Protein AF-A0A852AD65-F1 (afdb_monomer_lite)

InterPro domains:
  IPR003367 Thrombospondin, type 3-like repeat [PF02412] (1-31)
  IPR008859 Thrombospondin, C-terminal [PF05735] (50-138)
  IPR008859 Thrombospondin, C-terminal [PS51236] (36-138)
  IPR013320 Concanavalin A-like lectin/glucanase domain superfamily [SSF49899] (33-138)
  IPR028974 TSP type-3 repeat [SSF103647] (1-31)

Sequence (138 aa):
GDGVGNLCEDDFDRDMVIDRIDVCPENAEVTLTDFRAFQTVVLDPEGDAQIDPNWIVLNQGMEIVQTMNSDPGLAVGYTAFNGVDFEGTFHVNTATDDDYAGFIFGYQDSSSFYVVMWKQMEQTYWQANPFRAVAEPG

Radius of gyration: 19.42 Å; chains: 1; bounding box: 44×31×58 Å

Organism: Calcarius ornatus (NCBI:txid198940)

Structure (mmCIF, N/CA/C/O backbone):
data_AF-A0A852AD65-F1
#
_entry.id   AF-A0A852AD65-F1
#
loop_
_atom_site.group_PDB
_atom_site.id
_atom_site.type_symbol
_atom_site.label_atom_id
_atom_site.label_alt_id
_atom_site.label_comp_id
_atom_site.label_asym_id
_atom_site.label_entity_id
_atom_site.label_seq_id
_atom_site.pdbx_PDB_ins_code
_atom_site.Cartn_x
_atom_site.Cartn_y
_atom_site.Cartn_z
_atom_site.occupancy
_atom_site.B_iso_or_equiv
_atom_site.auth_seq_id
_atom_site.auth_comp_id
_atom_site.auth_asym_id
_atom_site.auth_atom_id
_atom_site.pdbx_PDB_model_num
ATOM 1 N N . GLY A 1 1 ? -22.433 18.204 31.416 1.00 79.19 1 GLY A N 1
ATOM 2 C CA . GLY A 1 1 ? -22.051 17.133 30.492 1.00 79.19 1 GLY A CA 1
ATOM 3 C C . GLY A 1 1 ? -21.207 17.754 29.416 1.00 79.19 1 GLY A C 1
ATOM 4 O O . GLY A 1 1 ? -21.484 18.888 29.041 1.00 79.19 1 GLY A O 1
ATOM 5 N N . ASP A 1 2 ? -20.179 17.041 29.002 1.00 90.38 2 ASP A N 1
ATOM 6 C CA . ASP A 1 2 ? -19.316 17.321 27.848 1.00 90.38 2 ASP A CA 1
ATOM 7 C C . ASP A 1 2 ? -19.979 16.979 26.500 1.00 90.38 2 ASP A C 1
ATOM 9 O O . ASP A 1 2 ? -19.502 17.415 25.461 1.00 90.38 2 ASP A O 1
ATOM 13 N N . GLY A 1 3 ? -21.113 16.273 26.521 1.00 92.94 3 GLY A N 1
ATOM 14 C CA . GLY A 1 3 ? -21.858 15.890 25.321 1.00 92.94 3 GLY A CA 1
ATOM 15 C C . GLY A 1 3 ? -21.631 14.438 24.901 1.00 92.94 3 GLY A C 1
ATOM 16 O O . GLY A 1 3 ? -22.292 13.992 23.967 1.00 92.94 3 GLY A O 1
ATOM 17 N N . VAL A 1 4 ? -20.780 13.700 25.620 1.00 90.06 4 VAL A N 1
ATOM 18 C CA . VAL A 1 4 ? -20.542 12.264 25.444 1.00 90.06 4 VAL A CA 1
ATOM 19 C C . VAL A 1 4 ? -21.256 11.500 26.564 1.00 90.06 4 VAL A C 1
ATOM 21 O O . VAL A 1 4 ? -21.443 12.000 27.674 1.00 90.06 4 VAL A O 1
ATOM 24 N N . GLY A 1 5 ? -21.768 10.305 26.267 1.00 92.19 5 GLY A N 1
ATOM 25 C CA . GLY A 1 5 ? -22.395 9.463 27.284 1.00 92.19 5 GLY A CA 1
ATOM 26 C C . GLY A 1 5 ? -21.342 8.696 28.079 1.00 92.19 5 GLY A C 1
ATOM 27 O O . GLY A 1 5 ? -20.504 8.044 27.478 1.00 92.19 5 GLY A O 1
ATOM 28 N N . ASN A 1 6 ? -21.449 8.655 29.411 1.00 91.50 6 ASN A N 1
ATOM 29 C CA . ASN A 1 6 ? -20.487 7.965 30.294 1.00 91.50 6 ASN A CA 1
ATOM 30 C C . ASN A 1 6 ? -20.211 6.484 29.938 1.00 91.50 6 ASN A C 1
ATOM 32 O O . ASN A 1 6 ? -19.238 5.905 30.400 1.00 91.50 6 ASN A O 1
ATOM 36 N N . LEU A 1 7 ? -21.108 5.826 29.193 1.00 90.69 7 LEU A N 1
ATOM 37 C CA . LEU A 1 7 ? -20.930 4.436 28.751 1.00 90.69 7 LEU A CA 1
ATOM 38 C C . LEU A 1 7 ? -19.943 4.276 27.585 1.00 90.69 7 LEU A C 1
ATOM 40 O O . LEU A 1 7 ? -19.607 3.143 27.262 1.00 90.69 7 LEU A O 1
ATOM 44 N N . CYS A 1 8 ? -19.580 5.365 26.916 1.00 91.25 8 CYS A N 1
ATOM 45 C CA . CYS A 1 8 ? -18.711 5.400 25.742 1.00 91.25 8 CYS A CA 1
ATOM 46 C C . CYS A 1 8 ? -17.790 6.633 25.808 1.00 91.25 8 CYS A C 1
ATOM 48 O O . CYS A 1 8 ? -17.550 7.294 24.807 1.00 91.25 8 CYS A O 1
ATOM 50 N N . GLU A 1 9 ? -17.398 7.017 27.028 1.00 93.75 9 GLU A N 1
ATOM 51 C CA . GLU A 1 9 ? -16.600 8.224 27.293 1.00 93.75 9 GLU A CA 1
ATOM 52 C C . GLU A 1 9 ? -15.142 8.061 26.849 1.00 93.75 9 GLU A C 1
ATOM 54 O O . GLU A 1 9 ? -14.545 9.029 26.394 1.00 93.75 9 GLU A O 1
ATOM 59 N N . ASP A 1 10 ? -14.606 6.841 26.958 1.00 95.25 10 ASP A N 1
ATOM 60 C CA . ASP A 1 10 ? -13.213 6.503 26.627 1.00 95.25 10 ASP A CA 1
ATOM 61 C C . ASP A 1 10 ? -13.088 5.474 25.481 1.00 95.25 10 ASP A C 1
ATOM 63 O O . ASP A 1 10 ? -11.972 5.134 25.091 1.00 95.25 10 ASP A O 1
ATOM 67 N N . ASP A 1 11 ? -14.215 4.926 25.024 1.00 97.06 11 ASP A N 1
ATOM 68 C CA . ASP A 1 11 ? -14.326 3.843 24.035 1.00 97.06 11 ASP A CA 1
ATOM 69 C C . ASP A 1 11 ? -15.677 4.015 23.318 1.00 97.06 11 ASP A C 1
ATOM 71 O O . ASP A 1 11 ? -16.743 3.626 23.829 1.00 97.06 11 ASP A O 1
ATOM 75 N N . PHE A 1 12 ? -15.650 4.749 22.207 1.00 97.69 12 PHE A N 1
ATOM 76 C CA . PHE A 1 12 ? -16.846 5.230 21.530 1.00 97.69 12 PHE A CA 1
ATOM 77 C C . PHE A 1 12 ? -17.589 4.108 20.793 1.00 97.69 12 PHE A C 1
ATOM 79 O O . PHE A 1 12 ? -18.827 4.048 20.847 1.00 97.69 12 PHE A O 1
ATOM 86 N N . ASP A 1 13 ? -16.862 3.189 20.163 1.00 97.19 13 ASP A N 1
ATOM 87 C CA . ASP A 1 13 ? -17.420 2.091 19.370 1.00 97.19 13 ASP A CA 1
ATOM 88 C C . ASP A 1 13 ? -17.513 0.743 20.113 1.00 97.19 13 ASP A C 1
ATOM 90 O O . ASP A 1 13 ? -18.254 -0.145 19.674 1.00 97.19 13 ASP A O 1
ATOM 94 N N . ARG A 1 14 ? -16.926 0.650 21.313 1.00 96.19 14 ARG A N 1
ATOM 95 C CA . ARG A 1 14 ? -16.990 -0.481 22.252 1.00 96.19 14 ARG A CA 1
ATOM 96 C C . ARG A 1 14 ? -16.223 -1.715 21.808 1.00 96.19 14 ARG A C 1
ATOM 98 O O . ARG A 1 14 ? -16.659 -2.841 22.093 1.00 96.19 14 ARG A O 1
ATOM 105 N N . ASP A 1 15 ? -15.087 -1.524 21.160 1.00 96.69 15 ASP A N 1
ATOM 106 C CA . ASP A 1 15 ? -14.196 -2.609 20.753 1.00 96.69 15 ASP A CA 1
ATOM 107 C C . ASP A 1 15 ? -13.126 -2.989 21.792 1.00 96.69 15 ASP A C 1
ATOM 109 O O . ASP A 1 15 ? -12.349 -3.928 21.583 1.00 96.69 15 ASP A O 1
ATOM 113 N N . MET A 1 16 ? -13.173 -2.359 22.973 1.00 96.12 16 MET A N 1
ATOM 114 C CA . MET A 1 16 ? -12.237 -2.534 24.089 1.00 96.12 16 MET A CA 1
ATOM 115 C C . MET A 1 16 ? -10.860 -1.889 23.870 1.00 96.12 16 MET A C 1
ATOM 117 O O . MET A 1 16 ? -9.934 -2.159 24.651 1.00 96.12 16 MET A O 1
ATOM 121 N N . VAL A 1 17 ? -10.714 -1.031 22.863 1.00 97.25 17 VAL A N 1
ATOM 122 C CA . VAL A 1 17 ? -9.565 -0.152 22.655 1.00 97.25 17 VAL A CA 1
ATOM 123 C C . VAL A 1 17 ? -9.971 1.280 23.006 1.00 97.25 17 VAL A C 1
ATOM 125 O O . VAL A 1 17 ? -11.094 1.713 22.812 1.00 97.25 17 VAL A O 1
ATOM 128 N N . ILE A 1 18 ? -9.064 2.015 23.651 1.00 97.31 18 ILE A N 1
ATOM 129 C CA . ILE A 1 18 ? -9.357 3.385 24.094 1.00 97.31 18 ILE A CA 1
ATOM 130 C C . ILE A 1 18 ? -9.233 4.320 22.889 1.00 97.31 18 ILE A C 1
ATOM 132 O O . ILE A 1 18 ? -8.189 4.285 22.231 1.00 97.31 18 ILE A O 1
ATOM 136 N N . ASP A 1 19 ? -10.183 5.243 22.706 1.00 96.81 19 ASP A N 1
ATOM 137 C CA . ASP A 1 19 ? -10.269 6.189 21.572 1.00 96.81 19 ASP A CA 1
ATOM 138 C C . ASP A 1 19 ? -8.937 6.887 21.236 1.00 96.81 19 ASP A C 1
ATOM 140 O O . ASP A 1 19 ? -8.637 7.235 20.100 1.00 96.81 19 ASP A O 1
ATOM 144 N N . ARG A 1 20 ? -8.098 7.133 22.250 1.00 96.62 20 ARG A N 1
ATOM 145 C CA . ARG A 1 20 ? -6.808 7.821 22.096 1.00 96.62 20 ARG A CA 1
ATOM 146 C C . ARG A 1 20 ? -5.746 7.004 21.346 1.00 96.62 20 ARG A C 1
ATOM 148 O O . ARG A 1 20 ? -4.790 7.593 20.838 1.00 96.62 20 ARG A O 1
ATOM 155 N N . ILE A 1 21 ? -5.827 5.680 21.394 1.00 96.81 21 ILE A N 1
ATOM 156 C CA . ILE A 1 21 ? -4.860 4.765 20.765 1.00 96.81 21 ILE A CA 1
ATOM 157 C C . ILE A 1 21 ? -5.483 3.931 19.648 1.00 96.81 21 ILE A C 1
ATOM 159 O O . ILE A 1 21 ? -4.747 3.220 18.968 1.00 96.81 21 ILE A O 1
ATOM 163 N N . ASP A 1 22 ? -6.797 4.021 19.481 1.00 97.62 22 ASP A N 1
ATOM 164 C CA . ASP A 1 22 ? -7.508 3.440 18.361 1.00 97.62 22 ASP A CA 1
ATOM 165 C C . ASP A 1 22 ? -7.307 4.296 17.098 1.00 97.62 22 ASP A C 1
ATOM 167 O O . ASP A 1 22 ? -7.409 5.526 17.119 1.00 97.62 22 ASP A O 1
ATOM 171 N N . VAL A 1 23 ? -6.975 3.636 15.990 1.00 96.94 23 VAL A N 1
ATOM 172 C CA . VAL A 1 23 ? -6.828 4.281 14.680 1.00 96.94 23 VAL A CA 1
ATOM 173 C C . VAL A 1 23 ? -8.178 4.626 14.051 1.00 96.94 23 VAL A C 1
ATOM 175 O O . VAL A 1 23 ? -8.221 5.488 13.172 1.00 96.94 23 VAL A O 1
ATOM 178 N N . CYS A 1 24 ? -9.268 3.970 14.459 1.00 97.69 24 CYS A N 1
ATOM 179 C CA . CYS A 1 24 ? -10.626 4.241 14.000 1.00 97.69 24 CYS A CA 1
ATOM 180 C C . CYS A 1 24 ? -11.647 4.189 15.158 1.00 97.69 24 CYS A C 1
ATOM 182 O O . CYS A 1 24 ? -12.538 3.352 15.090 1.00 97.69 24 CYS A O 1
ATOM 184 N N . PRO A 1 25 ? -11.650 5.169 16.089 1.00 97.56 25 PRO A N 1
ATOM 185 C CA . PRO A 1 25 ? -12.518 5.190 17.287 1.00 97.56 25 PRO A CA 1
ATOM 186 C C . PRO A 1 25 ? -14.038 5.123 17.048 1.00 97.56 25 PRO A C 1
ATOM 188 O O . PRO A 1 25 ? -14.833 5.114 17.980 1.00 97.56 25 PRO A O 1
ATOM 191 N N . GLU A 1 26 ? -14.479 5.193 15.792 1.00 96.44 26 GLU A N 1
ATOM 192 C CA . GLU A 1 26 ? -15.889 5.122 15.403 1.00 96.44 26 GLU A CA 1
ATOM 193 C C . GLU A 1 26 ? -16.226 3.811 14.660 1.00 96.44 26 GLU A C 1
ATOM 195 O O . GLU A 1 26 ? -17.302 3.699 14.062 1.00 96.44 26 GLU A O 1
ATOM 200 N N . ASN A 1 27 ? -15.323 2.825 14.648 1.00 96.62 27 ASN A N 1
ATOM 201 C CA . ASN A 1 27 ? -15.471 1.561 13.939 1.00 96.62 27 ASN A CA 1
ATOM 202 C C . ASN A 1 27 ? -14.844 0.378 14.694 1.00 96.62 27 ASN A C 1
ATOM 204 O O . ASN A 1 27 ? -13.692 0.016 14.463 1.00 96.62 27 ASN A O 1
ATOM 208 N N . ALA A 1 28 ? -15.708 -0.348 15.404 1.00 96.56 28 ALA A N 1
ATOM 209 C CA . ALA A 1 28 ? -15.326 -1.441 16.292 1.00 96.56 28 ALA A CA 1
ATOM 210 C C . ALA A 1 28 ? -14.621 -2.652 15.640 1.00 96.56 28 ALA A C 1
ATOM 212 O O . ALA A 1 28 ? -14.216 -3.592 16.324 1.00 96.56 28 ALA A O 1
ATOM 213 N N . GLU A 1 29 ? -14.538 -2.700 14.309 1.00 95.94 29 GLU A N 1
ATOM 214 C CA . GLU A 1 29 ? -13.845 -3.768 13.580 1.00 95.94 29 GLU A CA 1
ATOM 215 C C . GLU A 1 29 ? -12.374 -3.419 13.281 1.00 95.94 29 GLU A C 1
ATOM 217 O O . GLU A 1 29 ? -11.626 -4.276 12.800 1.00 95.94 29 GLU A O 1
ATOM 222 N N . VAL A 1 30 ? -11.940 -2.172 13.515 1.00 96.50 30 VAL A N 1
ATOM 223 C CA . VAL A 1 30 ? -10.630 -1.663 13.083 1.00 96.50 30 VAL A CA 1
ATOM 224 C C . VAL A 1 30 ? -9.935 -0.906 14.210 1.00 96.50 30 VAL A C 1
ATOM 226 O O . VAL A 1 30 ? -10.086 0.293 14.337 1.00 96.50 30 VAL A O 1
ATOM 229 N N . THR A 1 31 ? -9.065 -1.601 14.939 1.00 96.75 31 THR A N 1
ATOM 230 C CA . THR A 1 31 ? -8.375 -1.051 16.123 1.00 96.75 31 THR A CA 1
ATOM 231 C C . THR A 1 31 ? -6.959 -0.538 15.857 1.00 96.75 31 THR A C 1
ATOM 233 O O . THR A 1 31 ? -6.399 0.249 16.622 1.00 96.75 31 THR A O 1
ATOM 236 N N . LEU A 1 32 ? -6.307 -1.049 14.808 1.00 96.62 32 LEU A N 1
ATOM 237 C CA . LEU A 1 32 ? -4.904 -0.774 14.496 1.00 96.62 32 LEU A CA 1
ATOM 238 C C . LEU A 1 32 ? -4.584 -1.019 13.019 1.00 96.62 32 LEU A C 1
ATOM 240 O O . LEU A 1 32 ? -5.259 -1.788 12.334 1.00 96.62 32 LEU A O 1
ATOM 244 N N . THR A 1 33 ? -3.506 -0.402 12.537 1.00 97.25 33 THR A N 1
ATOM 245 C CA . THR A 1 33 ? -2.971 -0.658 11.194 1.00 97.25 33 THR A CA 1
ATOM 246 C C . THR A 1 33 ? -2.411 -2.075 11.099 1.00 97.25 33 THR A C 1
ATOM 248 O O . THR A 1 33 ? -1.412 -2.392 11.747 1.00 97.25 33 THR A O 1
ATOM 251 N N . ASP A 1 34 ? -3.012 -2.918 10.258 1.00 97.62 34 ASP A N 1
ATOM 252 C CA . ASP A 1 34 ? -2.597 -4.312 10.098 1.00 97.62 34 ASP A CA 1
ATOM 253 C C . ASP A 1 34 ? -2.716 -4.812 8.651 1.00 97.62 34 ASP A C 1
ATOM 255 O O . ASP A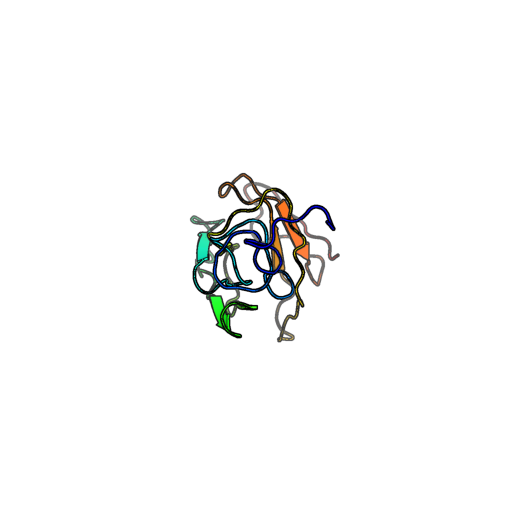 1 34 ? -3.802 -5.122 8.163 1.00 97.62 34 ASP A O 1
ATOM 259 N N . PHE A 1 35 ? -1.576 -4.964 7.977 1.00 98.06 35 PHE A N 1
ATOM 260 C CA . PHE A 1 35 ? -1.480 -5.582 6.653 1.00 98.06 35 PHE A CA 1
ATOM 261 C C . PHE A 1 35 ? -1.071 -7.062 6.685 1.00 98.06 35 PHE A C 1
ATOM 263 O O . PHE A 1 35 ? -0.683 -7.605 5.655 1.00 98.06 35 PHE A O 1
ATOM 270 N N . ARG A 1 36 ? -1.134 -7.770 7.823 1.00 97.81 36 ARG A N 1
ATOM 271 C CA . ARG A 1 36 ? -0.834 -9.222 7.857 1.00 97.81 36 ARG A CA 1
ATOM 272 C C . ARG A 1 36 ? -1.806 -10.037 7.013 1.00 97.81 36 ARG A C 1
ATOM 274 O O . ARG A 1 36 ? -1.422 -11.076 6.480 1.00 97.81 36 ARG A O 1
ATOM 281 N N . ALA A 1 37 ? -3.044 -9.567 6.890 1.00 97.06 37 ALA A N 1
ATOM 282 C CA . ALA A 1 37 ? -4.023 -10.098 5.959 1.00 97.06 37 ALA A CA 1
ATOM 283 C C . ALA A 1 37 ? -4.166 -9.129 4.781 1.00 97.06 37 ALA A C 1
ATOM 285 O O . ALA A 1 37 ? -4.712 -8.035 4.919 1.00 97.06 37 ALA A O 1
ATOM 286 N N . PHE A 1 38 ? -3.689 -9.553 3.617 1.00 97.81 38 PHE A N 1
ATOM 287 C CA . PHE A 1 38 ? -3.800 -8.799 2.377 1.00 97.81 38 PHE A CA 1
ATOM 288 C C . PHE A 1 38 ? -4.146 -9.729 1.213 1.00 97.81 38 PHE A C 1
ATOM 290 O O . PHE A 1 38 ? -3.974 -10.950 1.284 1.00 97.81 38 PHE A O 1
ATOM 297 N N . GLN A 1 39 ? -4.650 -9.138 0.139 1.00 97.19 39 GLN A N 1
ATOM 298 C CA . GLN A 1 39 ? -4.807 -9.761 -1.161 1.00 97.19 39 GLN A CA 1
ATOM 299 C C . GLN A 1 39 ? -3.645 -9.335 -2.057 1.00 97.19 39 GLN A C 1
ATOM 301 O O . GLN A 1 39 ? -3.346 -8.145 -2.172 1.00 97.19 39 GLN A O 1
ATOM 306 N N . THR A 1 40 ? -3.017 -10.294 -2.736 1.00 96.62 40 THR A N 1
ATOM 307 C CA . THR A 1 40 ? -2.114 -9.987 -3.849 1.00 96.62 40 THR A CA 1
ATOM 308 C C . THR A 1 40 ? -2.920 -9.851 -5.134 1.00 96.62 40 THR A C 1
ATOM 310 O O . THR A 1 40 ? -3.696 -10.741 -5.483 1.00 96.62 40 THR A O 1
ATOM 313 N N . VAL A 1 41 ? -2.737 -8.736 -5.836 1.00 96.38 41 VAL A N 1
ATOM 314 C CA . VAL A 1 41 ? -3.340 -8.478 -7.149 1.00 96.38 41 VAL A CA 1
ATOM 315 C C . VAL A 1 41 ? -2.220 -8.405 -8.175 1.00 96.38 41 VAL A C 1
ATOM 317 O O . VAL A 1 41 ? -1.336 -7.560 -8.054 1.00 96.38 41 VAL A O 1
ATOM 320 N N . VAL A 1 42 ? -2.266 -9.279 -9.177 1.00 93.94 42 VAL A N 1
ATOM 321 C CA . VAL A 1 42 ? -1.349 -9.262 -10.326 1.00 93.94 42 VAL A CA 1
ATOM 322 C C . VAL A 1 42 ? -1.969 -8.384 -11.410 1.00 93.94 42 VAL A C 1
ATOM 324 O O . VAL A 1 42 ? -3.121 -8.608 -11.785 1.00 93.94 42 VAL A O 1
ATOM 327 N N . LEU A 1 43 ? -1.246 -7.359 -11.872 1.00 93.19 43 LEU A N 1
ATOM 328 C CA . LEU A 1 43 ? -1.762 -6.404 -12.863 1.00 93.19 43 LEU A CA 1
ATOM 329 C C . LEU A 1 43 ? -1.421 -6.788 -14.306 1.00 93.19 43 LEU A C 1
ATOM 331 O O . LEU A 1 43 ? -2.120 -6.353 -15.217 1.00 93.19 43 LEU A O 1
ATOM 335 N N . ASP A 1 44 ? -0.397 -7.617 -14.506 1.00 89.06 44 ASP A N 1
ATOM 336 C CA . ASP A 1 44 ? -0.057 -8.192 -15.806 1.00 89.06 44 ASP A CA 1
ATOM 337 C C . ASP A 1 44 ? 0.026 -9.726 -15.718 1.00 89.06 44 ASP A C 1
ATOM 339 O O . ASP A 1 44 ? 1.099 -10.283 -15.500 1.00 89.06 44 ASP A O 1
ATOM 343 N N . PRO A 1 45 ? -1.107 -10.440 -15.839 1.00 80.31 45 PRO A N 1
ATOM 344 C CA . PRO A 1 45 ? -1.121 -11.901 -15.787 1.00 80.31 45 PRO A CA 1
ATOM 345 C C . PRO A 1 45 ? -0.616 -12.568 -17.081 1.00 80.31 45 PRO A C 1
ATOM 347 O O . PRO A 1 45 ? -0.501 -13.794 -17.122 1.00 80.31 45 PRO A O 1
ATOM 350 N N . GLU A 1 46 ? -0.370 -11.801 -18.149 1.00 78.31 46 GLU A N 1
ATOM 351 C CA . GLU A 1 46 ? 0.009 -12.314 -19.474 1.00 78.31 46 GLU A CA 1
ATOM 352 C C . GLU A 1 46 ? 1.474 -12.022 -19.839 1.00 78.31 46 GLU A C 1
ATOM 354 O O . GLU A 1 46 ? 1.986 -12.630 -20.780 1.00 78.31 46 GLU A O 1
ATOM 359 N N . GLY A 1 47 ? 2.140 -11.123 -19.108 1.00 65.62 47 GLY A N 1
ATOM 360 C CA . GLY A 1 47 ? 3.503 -10.664 -19.359 1.00 65.62 47 GLY A CA 1
ATOM 361 C C . GLY A 1 47 ? 4.556 -11.771 -19.384 1.00 65.62 47 GLY A C 1
ATOM 362 O O . GLY A 1 47 ? 4.415 -12.821 -18.765 1.00 65.62 47 GLY A O 1
ATOM 363 N N . ASP A 1 48 ? 5.649 -11.528 -20.113 1.00 63.72 48 ASP A N 1
ATOM 364 C CA . ASP A 1 48 ? 6.726 -12.505 -20.337 1.00 63.72 48 ASP A CA 1
ATOM 365 C C . ASP A 1 48 ? 7.742 -12.583 -19.176 1.00 63.72 48 ASP A C 1
ATOM 367 O O . ASP A 1 48 ? 8.606 -13.464 -19.180 1.00 63.72 48 ASP A O 1
ATOM 371 N N . ALA A 1 49 ? 7.690 -11.655 -18.211 1.00 64.38 49 ALA A N 1
ATOM 372 C CA . ALA A 1 49 ? 8.622 -11.617 -17.082 1.00 64.38 49 ALA A CA 1
ATOM 373 C C . ALA A 1 49 ? 8.184 -12.510 -15.901 1.00 64.38 49 ALA A C 1
ATOM 375 O O . ALA A 1 49 ? 9.062 -12.920 -15.146 1.00 64.38 49 ALA A O 1
ATOM 376 N N . GLN A 1 50 ? 6.897 -12.887 -15.814 1.00 60.75 50 GLN A N 1
ATOM 377 C CA . GLN A 1 50 ? 6.239 -13.897 -14.948 1.00 60.75 50 GLN A CA 1
ATOM 378 C C . GLN A 1 50 ? 6.872 -14.173 -13.579 1.00 60.75 50 GLN A C 1
ATOM 380 O O . GLN A 1 50 ? 6.916 -15.317 -13.112 1.00 60.75 50 GLN A O 1
ATOM 385 N N . ILE A 1 51 ? 7.369 -13.141 -12.912 1.00 87.69 51 ILE A N 1
ATOM 386 C CA . ILE A 1 51 ? 7.794 -13.239 -11.523 1.00 87.69 51 ILE A CA 1
ATOM 387 C C . ILE A 1 51 ? 6.772 -12.452 -10.729 1.00 87.69 51 ILE A C 1
ATOM 389 O O . ILE A 1 51 ? 6.752 -11.227 -10.787 1.00 87.69 51 ILE A O 1
ATOM 393 N N . ASP A 1 52 ? 5.941 -13.164 -9.972 1.00 90.06 52 ASP A N 1
ATOM 394 C CA . ASP A 1 52 ? 5.023 -12.540 -9.028 1.00 90.06 52 ASP A CA 1
ATOM 395 C C . ASP A 1 52 ? 5.804 -11.813 -7.917 1.00 90.06 52 ASP A C 1
ATOM 397 O O . ASP A 1 52 ? 6.873 -12.272 -7.484 1.00 90.06 52 ASP A O 1
ATOM 401 N N . PRO A 1 53 ? 5.279 -10.692 -7.396 1.00 94.56 53 PRO A N 1
ATOM 402 C CA . PRO A 1 53 ? 5.898 -10.006 -6.274 1.00 94.56 53 PRO A CA 1
ATOM 403 C C . PRO A 1 53 ? 5.908 -10.893 -5.022 1.00 94.56 53 PRO A C 1
ATOM 405 O O . PRO A 1 53 ? 4.892 -11.468 -4.631 1.00 94.56 53 PRO A O 1
ATOM 408 N N . ASN A 1 54 ? 7.053 -10.948 -4.339 1.00 96.25 54 ASN A N 1
ATOM 409 C CA . ASN A 1 54 ? 7.165 -11.606 -3.038 1.00 96.25 54 ASN A CA 1
ATOM 410 C C . ASN A 1 54 ? 7.083 -10.573 -1.910 1.00 96.25 54 ASN A C 1
ATOM 412 O O . ASN A 1 54 ? 8.036 -9.815 -1.696 1.00 96.25 54 ASN A O 1
ATOM 416 N N . TRP A 1 55 ? 5.956 -10.581 -1.196 1.00 98.00 55 TRP A N 1
ATOM 417 C CA . TRP A 1 55 ? 5.646 -9.675 -0.091 1.00 98.00 55 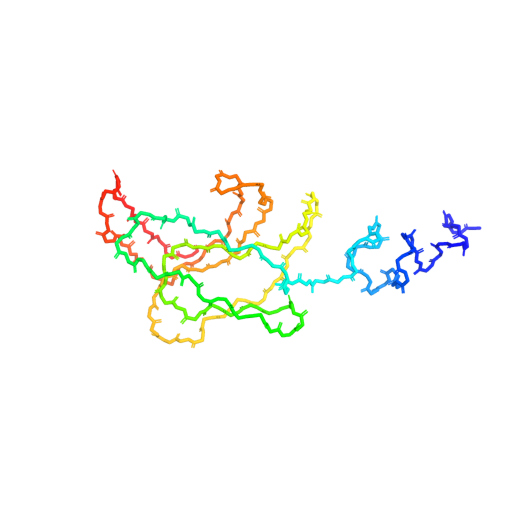TRP A CA 1
ATOM 418 C C . TRP A 1 55 ? 5.964 -10.314 1.262 1.00 98.00 55 TRP A C 1
ATOM 420 O O . TRP A 1 55 ? 5.472 -11.393 1.591 1.00 98.00 55 TRP A O 1
ATOM 430 N N . ILE A 1 56 ? 6.749 -9.617 2.076 1.00 98.19 56 ILE A N 1
ATOM 431 C CA . ILE A 1 56 ? 7.077 -10.005 3.446 1.00 98.19 56 ILE A CA 1
ATOM 432 C C . ILE A 1 56 ? 6.480 -8.963 4.383 1.00 98.19 56 ILE A C 1
ATOM 434 O O . ILE A 1 56 ? 6.837 -7.790 4.315 1.00 98.19 56 ILE A O 1
ATOM 438 N N . VAL A 1 57 ? 5.591 -9.400 5.272 1.00 98.12 57 VAL A N 1
ATOM 439 C CA . VAL A 1 57 ? 4.984 -8.527 6.281 1.00 98.12 57 VAL A CA 1
ATOM 440 C C . VAL A 1 57 ? 5.783 -8.607 7.578 1.00 98.12 57 VAL A C 1
ATOM 442 O O . VAL A 1 57 ? 5.986 -9.686 8.139 1.00 98.12 57 VAL A O 1
ATOM 445 N N . LEU A 1 58 ? 6.226 -7.451 8.057 1.00 97.94 58 LEU A N 1
ATOM 446 C CA . LEU A 1 58 ? 7.000 -7.255 9.277 1.00 97.94 58 LEU A CA 1
ATOM 447 C C . LEU A 1 58 ? 6.240 -6.317 10.227 1.00 97.94 58 LEU A C 1
ATOM 449 O O . LEU A 1 58 ? 5.103 -5.925 9.964 1.00 97.94 58 LEU A O 1
ATOM 453 N N . ASN A 1 59 ? 6.848 -6.014 11.378 1.00 97.69 59 ASN A N 1
ATOM 454 C CA . ASN A 1 59 ? 6.330 -5.053 12.359 1.00 97.69 59 ASN A CA 1
ATOM 455 C C . ASN A 1 59 ? 4.826 -5.224 12.672 1.00 97.69 59 ASN A C 1
ATOM 457 O O . ASN A 1 59 ? 4.053 -4.272 12.648 1.00 97.69 59 ASN A O 1
ATOM 461 N N . GLN A 1 60 ? 4.396 -6.477 12.873 1.00 97.44 60 GLN A N 1
ATOM 462 C CA . GLN A 1 60 ? 3.004 -6.849 13.165 1.00 97.44 60 GLN A CA 1
ATOM 463 C C . GLN A 1 60 ? 1.963 -6.322 12.155 1.00 97.44 60 GLN A C 1
ATOM 465 O O . GLN A 1 60 ? 0.810 -6.144 12.524 1.00 97.44 60 GLN A O 1
ATOM 470 N N . GLY A 1 61 ? 2.336 -6.136 10.885 1.00 97.00 61 GLY A N 1
ATOM 471 C CA . GLY A 1 61 ? 1.426 -5.624 9.856 1.00 97.00 61 GLY A CA 1
ATOM 472 C C . GLY A 1 61 ? 1.643 -4.160 9.493 1.00 97.00 61 GLY A C 1
ATOM 473 O O . GLY A 1 61 ? 0.960 -3.672 8.604 1.00 97.00 61 GLY A O 1
ATOM 474 N N . MET A 1 62 ? 2.595 -3.474 10.128 1.00 97.88 62 MET A N 1
ATOM 475 C CA . MET A 1 62 ? 2.897 -2.060 9.865 1.00 97.88 62 MET A CA 1
ATOM 476 C C . MET A 1 62 ? 4.097 -1.850 8.927 1.00 97.88 62 MET A C 1
ATOM 478 O O . MET A 1 62 ? 4.499 -0.716 8.682 1.00 97.88 62 MET A O 1
ATOM 482 N N . GLU A 1 63 ? 4.706 -2.923 8.423 1.00 98.56 63 GLU A N 1
ATOM 483 C CA . GLU A 1 63 ? 5.818 -2.855 7.474 1.00 98.56 63 GLU A CA 1
ATOM 484 C C . GLU A 1 63 ? 5.660 -3.951 6.419 1.00 98.56 63 GLU A C 1
ATOM 486 O O . GLU A 1 63 ? 5.390 -5.108 6.748 1.00 98.56 63 GLU A O 1
ATOM 491 N N . ILE A 1 64 ? 5.836 -3.589 5.149 1.00 98.38 64 ILE A N 1
ATOM 492 C CA . ILE A 1 64 ? 5.803 -4.518 4.021 1.00 98.38 64 ILE A CA 1
ATOM 493 C C . ILE A 1 64 ? 7.095 -4.352 3.230 1.00 98.38 64 ILE A C 1
ATOM 495 O O . ILE A 1 64 ? 7.469 -3.241 2.860 1.00 98.38 64 ILE A O 1
ATOM 499 N N . VAL A 1 65 ? 7.752 -5.471 2.938 1.00 98.31 65 VAL A N 1
ATOM 500 C CA . VAL A 1 65 ? 8.954 -5.533 2.107 1.00 98.31 65 VAL A CA 1
ATOM 501 C C . VAL A 1 65 ? 8.658 -6.363 0.864 1.00 98.31 65 VAL A C 1
ATOM 503 O O . VAL A 1 65 ? 8.237 -7.514 0.968 1.00 98.31 65 VAL A O 1
ATOM 506 N N . GLN A 1 66 ? 8.904 -5.789 -0.311 1.00 98.06 66 GLN A N 1
ATOM 507 C CA . GLN A 1 66 ? 8.885 -6.492 -1.594 1.00 98.06 66 GLN A CA 1
ATOM 508 C C . GLN A 1 66 ? 10.332 -6.851 -1.969 1.00 98.06 66 GLN A C 1
ATOM 510 O O . GLN A 1 66 ? 11.242 -6.054 -1.744 1.00 98.06 66 GLN A O 1
ATOM 515 N N . THR A 1 67 ? 10.571 -8.073 -2.457 1.00 96.12 67 THR A N 1
ATOM 516 C CA . THR A 1 67 ? 11.941 -8.617 -2.612 1.00 96.12 67 THR A CA 1
ATOM 517 C C . THR A 1 67 ? 12.312 -9.088 -4.020 1.00 96.12 67 THR A C 1
ATOM 519 O O . THR A 1 67 ? 13.411 -9.610 -4.207 1.00 96.12 67 THR A O 1
ATOM 522 N N . MET A 1 68 ? 11.431 -8.920 -5.005 1.00 95.06 68 MET A N 1
ATOM 523 C CA . MET A 1 68 ? 11.633 -9.421 -6.368 1.00 95.06 68 MET A CA 1
ATOM 524 C C . MET A 1 68 ? 11.612 -8.265 -7.365 1.00 95.06 68 MET A C 1
ATOM 526 O O . MET A 1 68 ? 10.750 -7.403 -7.277 1.00 95.06 68 MET A O 1
ATOM 530 N N . ASN A 1 69 ? 12.483 -8.275 -8.373 1.00 93.12 69 ASN A N 1
ATOM 531 C CA . ASN A 1 69 ? 12.161 -7.540 -9.597 1.00 93.12 69 ASN A CA 1
ATOM 532 C C . ASN A 1 69 ? 11.043 -8.335 -10.299 1.00 93.12 69 ASN A C 1
ATOM 534 O O . ASN A 1 69 ? 11.296 -9.427 -10.809 1.00 93.12 69 ASN A O 1
ATOM 538 N N . SER A 1 70 ? 9.807 -7.859 -10.159 1.00 92.25 70 SER A N 1
ATOM 539 C CA . SER A 1 70 ? 8.576 -8.590 -10.464 1.00 92.25 70 SER A CA 1
ATOM 540 C C . SER A 1 70 ? 7.747 -7.878 -11.522 1.00 92.25 70 SER A C 1
ATOM 542 O O . SER A 1 70 ? 7.938 -6.690 -11.786 1.00 92.25 70 SER A O 1
ATOM 544 N N . ASP A 1 71 ? 6.738 -8.578 -12.032 1.00 92.38 71 ASP A N 1
ATOM 545 C CA . ASP A 1 71 ? 5.635 -7.926 -12.729 1.00 92.38 71 ASP A CA 1
ATOM 546 C C . ASP A 1 71 ? 4.916 -6.926 -11.800 1.00 92.38 71 ASP A C 1
ATOM 548 O O . ASP A 1 71 ? 5.002 -7.034 -10.562 1.00 92.38 71 ASP A O 1
ATOM 552 N N . PRO A 1 72 ? 4.193 -5.936 -12.361 1.00 94.25 72 PRO A N 1
ATOM 553 C CA . PRO A 1 72 ? 3.435 -4.988 -11.563 1.00 94.25 72 PRO A CA 1
ATOM 554 C C . PRO A 1 72 ? 2.373 -5.708 -10.727 1.00 94.25 72 PRO A C 1
ATOM 556 O O . PRO A 1 72 ? 1.539 -6.462 -11.237 1.00 94.25 72 PRO A O 1
ATOM 559 N N . GLY A 1 73 ? 2.366 -5.438 -9.425 1.00 95.44 73 GLY A N 1
ATOM 560 C CA . GLY A 1 73 ? 1.412 -6.048 -8.512 1.00 95.44 73 GLY A CA 1
ATOM 561 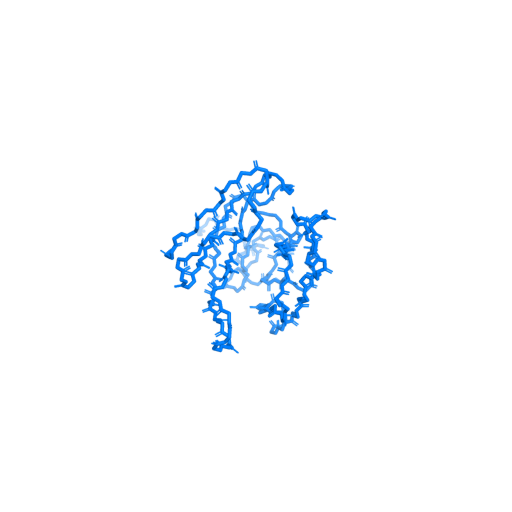C C . GLY A 1 73 ? 1.174 -5.222 -7.259 1.00 95.44 73 GLY A C 1
ATOM 562 O O . GLY A 1 73 ? 1.948 -4.331 -6.915 1.00 95.44 73 GLY A O 1
ATOM 563 N N . LEU A 1 74 ? 0.068 -5.526 -6.585 1.00 98.00 74 LEU A N 1
ATOM 564 C CA . LEU A 1 74 ? -0.422 -4.799 -5.417 1.00 98.00 74 LEU A CA 1
ATOM 565 C C . LEU A 1 74 ? -0.551 -5.751 -4.225 1.00 98.00 74 LEU A C 1
ATOM 567 O O . LEU A 1 74 ? -1.014 -6.882 -4.385 1.00 98.00 74 LEU A O 1
ATOM 571 N N . ALA A 1 75 ? -0.210 -5.272 -3.030 1.00 98.19 75 ALA A N 1
ATOM 572 C CA . ALA A 1 75 ? -0.607 -5.878 -1.762 1.00 98.19 75 ALA A CA 1
ATOM 573 C C . ALA A 1 75 ? -1.705 -5.009 -1.136 1.00 98.19 75 ALA A C 1
ATOM 575 O O . ALA A 1 75 ? -1.444 -3.887 -0.707 1.00 98.19 75 ALA A O 1
ATOM 576 N N . VAL A 1 76 ? -2.941 -5.507 -1.130 1.00 98.31 76 VAL A N 1
ATOM 577 C CA . VAL A 1 76 ? -4.132 -4.740 -0.740 1.00 98.31 76 VAL A CA 1
ATOM 578 C C . VAL A 1 76 ? -4.677 -5.265 0.583 1.00 98.31 76 VAL A C 1
ATOM 580 O O . VAL A 1 76 ? -5.056 -6.430 0.670 1.00 98.31 76 VAL A O 1
ATOM 583 N N . GLY A 1 77 ? -4.723 -4.424 1.618 1.00 97.44 77 GLY A N 1
ATOM 584 C CA . GLY A 1 77 ? -5.391 -4.768 2.877 1.00 97.44 77 GLY A CA 1
ATOM 585 C C . GLY A 1 77 ? -6.899 -4.972 2.678 1.00 97.44 77 GLY A C 1
ATOM 586 O O . GLY A 1 77 ? -7.501 -4.343 1.812 1.00 97.44 77 GLY A O 1
ATOM 587 N N . TYR A 1 78 ? -7.520 -5.851 3.469 1.00 96.38 78 TYR A N 1
ATOM 588 C CA . TYR A 1 78 ? -8.956 -6.150 3.332 1.00 96.38 78 TYR A CA 1
ATOM 589 C C . TYR A 1 78 ? -9.875 -5.069 3.913 1.00 96.38 78 TYR A C 1
ATOM 591 O O . TYR A 1 78 ? -11.035 -4.968 3.514 1.00 96.38 78 TYR A O 1
ATOM 599 N N . THR A 1 79 ? -9.374 -4.273 4.856 1.00 96.00 79 THR A N 1
ATOM 600 C CA . THR A 1 79 ? -10.134 -3.182 5.467 1.00 96.00 79 THR A CA 1
ATOM 601 C C . THR A 1 79 ? -10.288 -2.033 4.475 1.00 96.00 79 THR A C 1
ATOM 603 O O . THR A 1 79 ? -9.301 -1.497 3.971 1.00 96.00 79 THR A O 1
ATOM 606 N N . ALA A 1 80 ? -11.533 -1.648 4.202 1.00 95.75 80 ALA A N 1
ATOM 607 C CA . ALA A 1 80 ? -11.864 -0.569 3.281 1.00 95.75 80 ALA A CA 1
ATOM 608 C C . ALA A 1 80 ? -12.193 0.726 4.032 1.00 95.75 80 ALA A C 1
ATOM 610 O O . ALA A 1 80 ? -12.820 0.702 5.090 1.00 95.75 80 ALA A O 1
ATOM 611 N N . PHE A 1 81 ? -11.831 1.863 3.436 1.00 95.75 81 PHE A N 1
ATOM 612 C CA . PHE A 1 81 ? -12.036 3.191 4.010 1.00 95.75 81 PHE A CA 1
ATOM 613 C C . PHE A 1 81 ? -12.671 4.136 2.987 1.00 95.75 81 PHE A C 1
ATOM 615 O O . PHE A 1 81 ? -12.356 4.072 1.798 1.00 95.75 81 PHE A O 1
ATOM 622 N N . ASN A 1 82 ? -13.532 5.043 3.458 1.00 90.75 82 ASN A N 1
ATOM 623 C CA . ASN A 1 82 ? -14.080 6.135 2.641 1.00 90.75 82 ASN A CA 1
ATOM 624 C C . ASN A 1 82 ? -13.255 7.422 2.791 1.00 90.75 82 ASN A C 1
ATOM 626 O O . ASN A 1 82 ? -12.901 8.050 1.796 1.00 90.75 82 ASN A O 1
ATOM 630 N N . GLY A 1 83 ? -12.954 7.809 4.033 1.00 93.75 83 GLY A N 1
ATOM 631 C CA . GLY A 1 83 ? -12.005 8.866 4.377 1.00 93.75 83 GLY A CA 1
ATOM 632 C C . GLY A 1 83 ? -10.884 8.254 5.205 1.00 93.75 83 GLY A C 1
ATOM 633 O O . GLY A 1 83 ? -11.166 7.487 6.123 1.00 93.75 83 GLY A O 1
ATOM 634 N N . VAL A 1 84 ? -9.635 8.532 4.840 1.00 96.88 84 VAL A N 1
ATOM 635 C CA . VAL A 1 84 ? -8.458 7.951 5.489 1.00 96.88 84 VAL A CA 1
ATOM 636 C C . VAL A 1 84 ? -7.281 8.906 5.373 1.00 96.88 84 VAL A C 1
ATOM 638 O O . VAL A 1 84 ? -7.048 9.470 4.303 1.00 96.88 84 VAL A O 1
ATOM 641 N N . ASP A 1 85 ? -6.529 9.027 6.461 1.00 97.75 85 ASP A N 1
ATOM 642 C CA . ASP A 1 85 ? -5.170 9.547 6.439 1.00 97.75 85 ASP A CA 1
ATOM 643 C C . ASP A 1 85 ? -4.231 8.338 6.432 1.00 97.75 85 ASP A C 1
ATOM 645 O O . ASP A 1 85 ? -4.222 7.536 7.365 1.00 97.75 85 ASP A O 1
ATOM 649 N N . PHE A 1 86 ? -3.487 8.163 5.339 1.00 97.56 86 PHE A N 1
ATOM 650 C CA . PHE A 1 86 ? -2.550 7.055 5.171 1.00 97.56 86 PHE A CA 1
ATOM 651 C C . PHE A 1 86 ? -1.139 7.594 4.970 1.00 97.56 86 PHE A C 1
ATOM 653 O O . PHE A 1 86 ? -0.879 8.363 4.042 1.00 97.56 86 PHE A O 1
ATOM 660 N N . GLU A 1 87 ? -0.226 7.168 5.836 1.00 97.50 87 GLU A N 1
ATOM 661 C CA . GLU A 1 87 ? 1.175 7.566 5.818 1.00 97.50 87 GLU A CA 1
ATOM 662 C C . GLU A 1 87 ? 2.097 6.357 5.981 1.00 97.50 87 GLU A C 1
ATOM 664 O O . GLU A 1 87 ? 1.735 5.328 6.552 1.00 97.50 87 GLU A O 1
ATOM 669 N N . GLY A 1 88 ? 3.316 6.483 5.467 1.00 97.12 88 GLY A N 1
ATOM 670 C CA . GLY A 1 88 ? 4.321 5.436 5.540 1.00 97.12 88 GLY A CA 1
ATOM 671 C C . GLY A 1 88 ? 5.704 5.969 5.196 1.00 97.12 88 GLY A C 1
ATOM 672 O O . GLY A 1 88 ? 5.856 7.041 4.610 1.00 97.12 88 GLY A O 1
ATOM 673 N N . THR A 1 89 ? 6.731 5.209 5.566 1.00 97.88 89 THR A N 1
ATOM 674 C CA . THR A 1 89 ? 8.104 5.483 5.136 1.00 97.88 89 THR A CA 1
ATOM 675 C C . THR A 1 89 ? 8.419 4.634 3.917 1.00 97.88 89 THR A C 1
ATOM 677 O O . THR A 1 89 ? 8.294 3.414 3.956 1.00 97.88 89 THR A O 1
ATOM 680 N N . PHE A 1 90 ? 8.858 5.286 2.846 1.00 96.50 90 PHE A N 1
ATOM 681 C CA . PHE A 1 90 ? 9.254 4.620 1.616 1.00 96.50 90 PHE A CA 1
ATOM 682 C C . PHE A 1 90 ? 10.782 4.500 1.537 1.00 96.50 90 PHE A C 1
ATOM 684 O O . PHE A 1 90 ? 11.493 5.499 1.667 1.00 96.50 90 PHE A O 1
ATOM 691 N N . HIS A 1 91 ? 11.299 3.286 1.332 1.00 97.12 91 HIS A N 1
ATOM 692 C CA . HIS A 1 91 ? 12.737 3.042 1.237 1.00 97.12 91 HIS A CA 1
ATOM 693 C C . HIS A 1 91 ? 13.064 1.857 0.321 1.00 97.12 91 HIS A C 1
ATOM 695 O O . HIS A 1 91 ? 12.570 0.751 0.524 1.00 97.12 91 HIS A O 1
ATOM 701 N N . VAL A 1 92 ? 13.959 2.078 -0.646 1.00 97.56 92 VAL A N 1
ATOM 702 C CA . VAL A 1 92 ? 14.516 1.031 -1.513 1.00 97.56 92 VAL A CA 1
ATOM 703 C C . VAL A 1 92 ? 15.901 0.656 -0.990 1.00 97.56 92 VAL A C 1
ATOM 705 O O . VAL A 1 92 ? 16.847 1.434 -1.100 1.00 97.56 92 VAL A O 1
ATOM 708 N N . ASN A 1 93 ? 16.024 -0.536 -0.402 1.00 96.69 93 ASN A N 1
ATOM 709 C CA . ASN A 1 93 ? 17.258 -1.006 0.239 1.00 96.69 93 ASN A CA 1
ATOM 710 C C . ASN A 1 93 ? 18.181 -1.765 -0.735 1.00 96.69 93 ASN A C 1
ATOM 712 O O . ASN A 1 93 ? 18.616 -2.888 -0.477 1.00 96.69 93 ASN A O 1
ATOM 716 N N . THR A 1 94 ? 18.440 -1.175 -1.898 1.00 94.56 94 THR A N 1
ATOM 717 C CA . THR A 1 94 ? 19.376 -1.694 -2.901 1.00 94.56 94 THR A CA 1
ATOM 718 C C . THR A 1 94 ? 19.869 -0.550 -3.786 1.00 94.56 94 THR A C 1
ATOM 720 O O . THR A 1 94 ? 19.229 0.492 -3.881 1.00 94.56 94 THR A O 1
ATOM 723 N N . ALA A 1 95 ? 21.028 -0.737 -4.418 1.00 94.25 95 ALA A N 1
ATOM 724 C CA . ALA A 1 95 ? 21.554 0.170 -5.444 1.00 94.25 95 ALA A CA 1
ATOM 725 C C . ALA A 1 95 ? 21.350 -0.377 -6.869 1.00 94.25 95 ALA A C 1
ATOM 727 O O . ALA A 1 95 ? 21.865 0.186 -7.832 1.00 94.25 95 ALA A O 1
ATOM 728 N N . THR A 1 96 ? 20.696 -1.530 -6.991 1.00 95.00 96 THR A N 1
ATOM 729 C CA . THR A 1 96 ? 20.338 -2.150 -8.267 1.00 95.00 96 THR A CA 1
ATOM 730 C C . THR A 1 96 ? 18.903 -1.792 -8.608 1.00 95.00 96 THR A C 1
ATOM 732 O O . THR A 1 96 ? 18.067 -1.767 -7.708 1.00 95.00 96 THR A O 1
ATOM 735 N N . ASP A 1 97 ? 18.654 -1.627 -9.906 1.00 92.44 97 ASP A N 1
ATOM 736 C CA . ASP A 1 97 ? 17.364 -1.247 -10.478 1.00 92.44 97 ASP A CA 1
ATOM 737 C C . ASP A 1 97 ? 16.964 0.216 -10.245 1.00 92.44 97 ASP A C 1
ATOM 739 O O . ASP A 1 97 ? 17.496 0.892 -9.363 1.00 92.44 97 ASP A O 1
ATOM 743 N N . ASP A 1 98 ? 16.053 0.709 -11.079 1.00 93.81 98 ASP A N 1
ATOM 744 C CA . ASP A 1 98 ? 15.576 2.096 -11.058 1.00 93.81 98 ASP A CA 1
ATOM 745 C C . ASP A 1 98 ? 14.056 2.219 -11.264 1.00 93.81 98 ASP A C 1
ATOM 747 O O . ASP A 1 98 ? 13.547 3.301 -11.573 1.00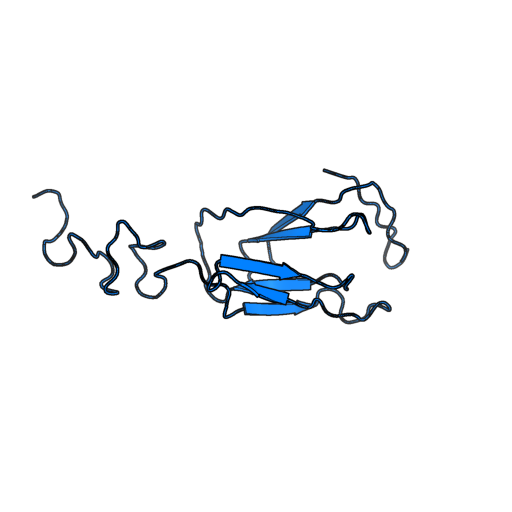 93.81 98 ASP A O 1
ATOM 751 N N . ASP A 1 99 ? 13.341 1.105 -11.098 1.00 94.12 99 ASP A N 1
ATOM 752 C CA . ASP A 1 99 ? 11.917 0.908 -11.374 1.00 94.12 99 ASP A CA 1
ATOM 753 C C . ASP A 1 99 ? 10.945 1.485 -10.334 1.00 94.12 99 ASP A C 1
ATOM 755 O O . ASP A 1 99 ? 11.309 2.223 -9.415 1.00 94.12 99 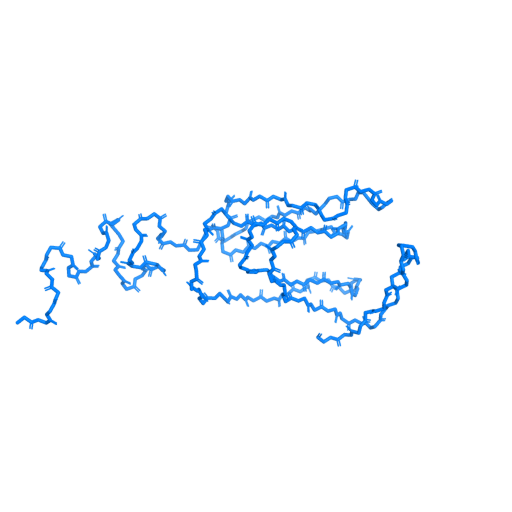ASP A O 1
ATOM 759 N N . TYR A 1 100 ? 9.659 1.240 -10.586 1.00 96.50 100 TYR A N 1
ATOM 760 C CA . TYR A 1 100 ? 8.543 1.818 -9.858 1.00 96.50 100 TYR A CA 1
ATOM 761 C C . TYR A 1 100 ? 8.327 1.189 -8.491 1.00 96.50 100 TYR A C 1
ATOM 763 O O . TYR A 1 100 ? 8.355 -0.028 -8.322 1.00 96.50 100 TYR A O 1
ATOM 771 N N . ALA A 1 101 ? 7.941 2.035 -7.547 1.00 97.31 101 ALA A N 1
ATOM 772 C CA . ALA A 1 101 ? 7.305 1.614 -6.315 1.00 97.31 101 ALA A CA 1
ATOM 773 C C . ALA A 1 101 ? 6.417 2.737 -5.771 1.00 97.31 101 ALA A C 1
ATOM 775 O O . ALA A 1 101 ? 6.494 3.886 -6.207 1.00 97.31 101 ALA A O 1
ATOM 776 N N . GLY A 1 102 ? 5.527 2.404 -4.842 1.00 97.69 102 GLY A N 1
ATOM 777 C CA . GLY A 1 102 ? 4.542 3.355 -4.356 1.00 97.69 102 GLY A CA 1
ATOM 778 C C . GLY A 1 102 ? 3.466 2.698 -3.513 1.00 97.69 102 GLY A C 1
ATOM 779 O O . GLY A 1 102 ? 3.665 1.610 -2.974 1.00 97.69 102 GLY A O 1
ATOM 780 N N . PHE A 1 103 ? 2.322 3.360 -3.406 1.00 98.25 103 PHE A N 1
ATOM 781 C CA . PHE A 1 103 ? 1.173 2.863 -2.662 1.00 98.25 103 PHE A CA 1
ATOM 782 C C . PHE A 1 103 ? -0.132 3.212 -3.374 1.00 98.25 103 PHE A C 1
ATOM 784 O O . PHE A 1 103 ? -0.196 4.106 -4.222 1.00 98.25 103 PHE A O 1
ATOM 791 N N . ILE A 1 104 ? -1.184 2.486 -3.012 1.00 98.44 104 ILE A N 1
ATOM 792 C CA . ILE A 1 104 ? -2.532 2.684 -3.537 1.00 98.44 104 ILE A CA 1
ATOM 793 C C . ILE A 1 104 ? -3.483 3.111 -2.426 1.00 98.44 104 ILE A C 1
ATOM 795 O O . ILE A 1 104 ? -3.235 2.860 -1.249 1.00 98.44 104 ILE A O 1
ATOM 799 N N . PHE A 1 105 ? -4.603 3.704 -2.812 1.00 98.25 105 PHE A N 1
ATOM 800 C CA . PHE A 1 105 ? -5.719 3.976 -1.914 1.00 98.25 105 PHE A CA 1
ATOM 801 C C . PHE A 1 105 ? -7.032 4.005 -2.699 1.00 98.25 105 PHE A C 1
ATOM 803 O O . PHE A 1 105 ? -7.042 4.089 -3.930 1.00 98.25 105 PHE A O 1
ATOM 810 N N . GLY A 1 106 ? -8.155 3.895 -1.986 1.00 97.88 106 GLY A N 1
ATOM 811 C CA . GLY A 1 106 ? -9.477 3.835 -2.613 1.00 97.88 106 GLY A CA 1
ATOM 812 C C . GLY A 1 106 ? -9.628 2.663 -3.589 1.00 97.88 106 GLY A C 1
ATOM 813 O O . GLY A 1 106 ? -10.309 2.805 -4.602 1.00 97.88 106 GLY A O 1
ATOM 814 N N . TYR A 1 107 ? -8.956 1.540 -3.317 1.00 98.38 107 TYR A N 1
ATOM 815 C CA . TYR A 1 107 ? -9.048 0.335 -4.135 1.00 98.38 107 TYR A CA 1
ATOM 816 C C . TYR A 1 107 ? -10.451 -0.270 -4.044 1.00 98.38 107 TYR A C 1
ATOM 818 O O . TYR A 1 107 ? -10.955 -0.514 -2.949 1.00 98.38 107 TYR A O 1
ATOM 826 N N . GLN A 1 108 ? -11.063 -0.521 -5.199 1.00 97.75 108 GLN A N 1
ATOM 827 C CA . GLN A 1 108 ? -12.357 -1.200 -5.325 1.00 97.75 108 GLN A CA 1
ATOM 828 C C . GLN A 1 108 ? -12.202 -2.509 -6.105 1.00 97.75 108 GLN A C 1
ATOM 830 O O . GLN A 1 108 ? -12.738 -3.541 -5.708 1.00 97.75 108 GLN A O 1
ATOM 835 N N . ASP A 1 109 ? -11.424 -2.469 -7.186 1.00 97.50 109 ASP A N 1
ATOM 836 C CA . ASP A 1 109 ? -11.053 -3.612 -8.015 1.00 97.50 109 ASP A CA 1
ATOM 837 C C . ASP A 1 109 ? -9.762 -3.300 -8.797 1.00 97.50 109 ASP A C 1
ATOM 839 O O . ASP A 1 109 ? -9.239 -2.186 -8.742 1.00 97.50 109 ASP A O 1
ATOM 843 N N . SER A 1 110 ? -9.230 -4.274 -9.544 1.00 96.50 110 SER A N 1
ATOM 844 C CA . SER A 1 110 ? -7.976 -4.145 -10.308 1.00 96.50 110 SER A CA 1
ATOM 845 C C . SER A 1 110 ? -8.023 -3.132 -11.460 1.00 96.50 110 SER A C 1
ATOM 847 O O . SER A 1 110 ? -7.021 -2.942 -12.142 1.00 96.50 110 SER A O 1
ATOM 849 N N . SER A 1 111 ? -9.165 -2.498 -11.715 1.00 97.56 111 SER A N 1
ATOM 850 C CA . SER A 1 111 ? -9.337 -1.429 -12.703 1.00 97.56 111 SER A CA 1
ATOM 851 C C . SER A 1 111 ? -9.806 -0.109 -12.077 1.00 97.56 111 SER A C 1
ATOM 853 O O . SER A 1 111 ? -9.933 0.884 -12.793 1.00 97.56 111 SER A O 1
ATOM 855 N N . SER A 1 112 ? -10.020 -0.079 -10.757 1.00 98.06 112 SER A N 1
ATOM 856 C CA . SER A 1 112 ? -10.624 1.038 -10.028 1.00 98.06 112 SER A CA 1
ATOM 857 C C . SER A 1 112 ? -9.877 1.284 -8.712 1.00 98.06 112 SER A C 1
ATOM 859 O O . SER A 1 112 ? -10.233 0.743 -7.664 1.00 98.06 112 SER A O 1
ATOM 861 N N . PHE A 1 113 ? -8.818 2.094 -8.767 1.00 98.44 113 PHE A N 1
ATOM 862 C CA . PHE A 1 113 ? -8.025 2.513 -7.606 1.00 98.44 113 PHE A CA 1
ATOM 863 C C . PHE A 1 113 ? -7.229 3.787 -7.915 1.00 98.44 113 PHE A C 1
ATOM 865 O O . PHE A 1 113 ? -7.005 4.125 -9.079 1.00 98.44 113 PHE A O 1
ATOM 872 N N . TYR A 1 114 ? -6.772 4.480 -6.874 1.00 98.44 114 TYR A N 1
ATOM 873 C CA . TYR A 1 114 ? -5.781 5.545 -7.001 1.00 98.44 114 TYR A CA 1
ATOM 874 C C . TYR A 1 114 ? -4.395 5.009 -6.663 1.00 98.44 114 TYR A C 1
ATOM 876 O O . TYR A 1 114 ? -4.251 4.141 -5.802 1.00 98.44 114 TYR A O 1
ATOM 884 N N . VAL A 1 115 ? -3.372 5.544 -7.325 1.00 98.44 115 VAL A N 1
ATOM 885 C CA . VAL A 1 115 ? -1.977 5.156 -7.115 1.00 98.44 115 VAL A CA 1
ATOM 886 C C . VAL A 1 115 ? -1.090 6.389 -7.040 1.00 98.44 115 VAL A C 1
ATOM 888 O O . VAL A 1 115 ? -1.203 7.304 -7.855 1.00 98.44 115 VAL A O 1
ATOM 891 N N . VAL A 1 116 ? -0.194 6.387 -6.059 1.00 98.31 116 VAL A N 1
ATOM 892 C CA . VAL A 1 116 ? 0.998 7.231 -6.039 1.00 98.31 116 VAL A CA 1
ATOM 893 C C . VAL A 1 116 ? 2.162 6.304 -6.330 1.00 98.31 116 VAL A C 1
ATOM 895 O O . VAL A 1 116 ? 2.370 5.334 -5.606 1.00 98.31 116 VAL A O 1
ATOM 898 N N . MET A 1 117 ? 2.897 6.580 -7.399 1.00 97.69 117 MET A N 1
ATOM 899 C CA . MET A 1 117 ? 4.063 5.804 -7.804 1.00 97.69 117 MET A CA 1
ATOM 900 C C . MET A 1 117 ? 5.239 6.737 -8.029 1.00 97.69 117 MET A C 1
ATOM 902 O O . MET A 1 117 ? 5.053 7.889 -8.408 1.00 97.69 117 MET A O 1
ATOM 906 N N . TRP A 1 118 ? 6.436 6.218 -7.808 1.00 97.94 118 TRP A N 1
ATOM 907 C CA . TRP A 1 118 ? 7.680 6.940 -7.976 1.00 97.94 118 TRP A CA 1
ATOM 908 C C . TRP A 1 118 ? 8.694 6.041 -8.676 1.00 97.94 118 TRP A C 1
ATOM 910 O O . TRP A 1 118 ? 8.804 4.859 -8.345 1.00 97.94 118 TRP A O 1
ATOM 920 N N . LYS A 1 119 ? 9.419 6.602 -9.648 1.00 97.25 119 LYS A N 1
ATOM 921 C CA . LYS A 1 119 ? 10.519 5.946 -10.366 1.00 97.25 119 LYS A CA 1
ATOM 922 C C . LYS A 1 119 ? 11.805 6.740 -10.167 1.00 97.25 119 LYS A C 1
ATOM 924 O O . LYS A 1 119 ? 11.770 7.970 -10.104 1.00 97.25 119 LYS A O 1
ATOM 929 N N . GLN A 1 120 ? 12.941 6.047 -10.080 1.00 96.75 120 GLN A N 1
ATOM 930 C CA . GLN A 1 120 ? 14.228 6.699 -9.832 1.00 96.75 120 GLN A CA 1
ATOM 931 C C . GLN A 1 120 ? 14.778 7.409 -11.080 1.00 96.75 120 GLN A C 1
ATOM 933 O O . GLN A 1 120 ? 15.289 8.523 -10.964 1.00 96.75 120 GLN A O 1
ATOM 938 N N . MET A 1 121 ? 14.685 6.784 -12.258 1.00 96.50 121 MET A N 1
ATOM 939 C CA . MET A 1 121 ? 15.257 7.293 -13.514 1.00 96.50 121 MET A CA 1
ATOM 940 C C . MET A 1 121 ? 14.237 7.283 -14.655 1.00 96.50 121 MET A C 1
ATOM 942 O O . MET A 1 121 ? 13.278 6.518 -14.638 1.00 96.50 121 MET A O 1
ATOM 946 N N . GLU A 1 122 ? 14.455 8.119 -15.675 1.00 96.81 122 GLU A N 1
ATOM 947 C CA . GLU A 1 122 ? 13.653 8.069 -16.902 1.00 96.81 122 GLU A CA 1
ATOM 948 C C . GLU A 1 122 ? 13.931 6.771 -17.672 1.00 96.81 122 GLU A C 1
ATOM 950 O O . GLU A 1 122 ? 15.089 6.410 -17.896 1.00 96.81 122 GLU A O 1
ATOM 955 N N . GLN A 1 123 ? 12.880 6.087 -18.126 1.00 95.56 123 GLN A N 1
ATOM 956 C CA . GLN A 1 123 ? 13.023 4.852 -18.894 1.00 95.56 123 GLN A CA 1
ATOM 957 C C . GLN A 1 123 ? 11.856 4.659 -19.868 1.00 95.56 123 GLN A C 1
ATOM 959 O O . GLN A 1 123 ? 10.702 4.957 -19.569 1.00 95.56 123 GLN A O 1
ATOM 964 N N . THR A 1 124 ? 12.143 4.117 -21.054 1.00 95.81 124 THR A N 1
ATOM 965 C CA . THR A 1 124 ? 11.105 3.571 -21.942 1.00 95.81 124 THR A CA 1
ATOM 966 C C . THR A 1 124 ? 10.898 2.099 -21.594 1.00 95.81 124 THR A C 1
ATOM 968 O O . THR A 1 124 ? 11.872 1.346 -21.595 1.00 95.81 124 THR A O 1
ATOM 971 N N . TYR A 1 125 ? 9.652 1.691 -21.341 1.00 93.56 125 TYR A N 1
ATOM 972 C CA . TYR A 1 125 ? 9.317 0.291 -21.076 1.00 93.56 125 TYR A CA 1
ATOM 973 C C . TYR A 1 125 ? 9.725 -0.593 -22.264 1.00 93.56 125 TYR A C 1
ATOM 975 O O . TYR A 1 125 ? 9.569 -0.198 -23.425 1.00 93.56 125 TYR A O 1
ATOM 983 N N . TRP A 1 126 ? 10.286 -1.775 -21.993 1.00 90.81 126 TRP A N 1
ATOM 984 C CA . TRP A 1 126 ? 10.903 -2.605 -23.035 1.00 90.81 126 TRP A CA 1
ATOM 985 C C . TRP A 1 126 ? 9.880 -3.234 -23.988 1.00 90.81 126 TRP A C 1
ATOM 987 O O . TRP A 1 126 ? 10.202 -3.465 -25.157 1.00 90.81 126 TRP A O 1
ATOM 997 N N . GLN A 1 127 ? 8.646 -3.482 -23.534 1.00 89.44 127 GLN A N 1
ATOM 998 C CA . GLN A 1 127 ? 7.561 -3.895 -24.420 1.00 89.44 127 GLN A CA 1
ATOM 999 C C . GLN A 1 127 ? 6.918 -2.661 -25.066 1.00 89.44 127 GLN A C 1
ATOM 1001 O O . GLN A 1 127 ? 6.336 -1.804 -24.406 1.00 89.44 127 GLN A O 1
ATOM 1006 N N . ALA A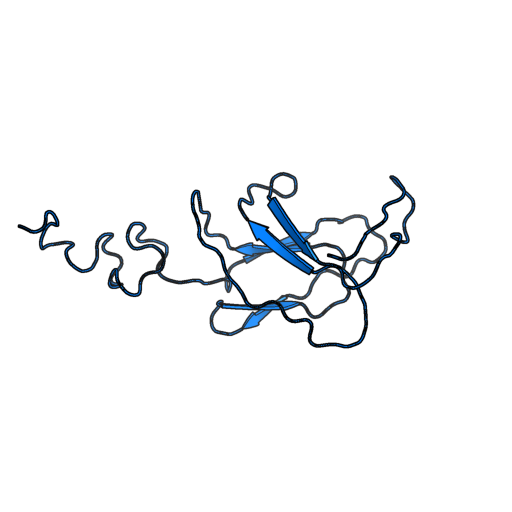 1 128 ? 7.026 -2.571 -26.393 1.00 91.06 128 ALA A N 1
ATOM 1007 C CA . ALA A 1 128 ? 6.465 -1.463 -27.172 1.00 91.06 128 ALA A CA 1
ATOM 1008 C C . ALA A 1 128 ? 4.989 -1.666 -27.569 1.00 91.06 128 ALA A C 1
ATOM 1010 O O . ALA A 1 128 ? 4.362 -0.743 -28.092 1.00 91.06 128 ALA A O 1
ATOM 1011 N N . ASN A 1 129 ? 4.454 -2.871 -27.357 1.00 90.75 129 ASN A N 1
ATOM 1012 C CA . ASN A 1 129 ? 3.035 -3.187 -27.487 1.00 90.75 129 ASN A CA 1
ATOM 1013 C C . ASN A 1 129 ? 2.414 -3.242 -26.083 1.00 90.75 129 ASN A C 1
ATOM 1015 O O . ASN A 1 129 ? 3.109 -3.643 -25.156 1.00 90.75 129 ASN A O 1
ATOM 1019 N N . PRO A 1 130 ? 1.126 -2.904 -25.921 1.00 92.12 130 PRO A N 1
ATOM 1020 C CA . PRO A 1 130 ? 0.196 -2.437 -26.956 1.00 92.12 130 PRO A CA 1
ATOM 1021 C C . PRO A 1 130 ? 0.455 -0.992 -27.422 1.00 92.12 130 PRO A C 1
ATOM 1023 O O . PRO A 1 130 ? -0.041 -0.587 -28.471 1.00 92.12 130 PRO A O 1
ATOM 1026 N N . PHE A 1 131 ? 1.248 -0.221 -26.679 1.00 95.38 131 PHE A N 1
ATOM 1027 C CA . PHE A 1 131 ? 1.737 1.099 -27.069 1.00 95.38 131 PHE A CA 1
ATOM 1028 C C . PHE A 1 131 ? 3.068 1.388 -26.369 1.00 95.38 131 PHE A C 1
ATOM 1030 O O . PHE A 1 131 ? 3.392 0.795 -25.344 1.00 95.38 131 PHE A O 1
ATOM 1037 N N . ARG A 1 132 ? 3.839 2.337 -26.906 1.00 96.44 132 ARG A N 1
ATOM 1038 C CA . ARG A 1 132 ? 5.100 2.759 -26.292 1.00 96.44 132 ARG A CA 1
ATOM 1039 C C . ARG A 1 132 ? 4.830 3.546 -25.006 1.00 96.44 132 ARG A C 1
ATOM 1041 O O . ARG A 1 132 ? 4.313 4.660 -25.083 1.00 96.44 132 ARG A O 1
ATOM 1048 N N . ALA A 1 133 ? 5.250 3.007 -23.866 1.00 96.38 133 ALA A N 1
ATOM 1049 C CA . ALA A 1 133 ? 5.212 3.687 -22.573 1.00 96.38 133 ALA A CA 1
ATOM 1050 C C . ALA A 1 133 ? 6.590 4.271 -22.216 1.00 96.38 133 ALA A C 1
ATOM 1052 O O . ALA A 1 133 ? 7.615 3.596 -22.339 1.00 96.38 133 ALA A O 1
ATOM 1053 N N . VAL A 1 134 ? 6.617 5.537 -21.796 1.00 96.94 134 VAL A N 1
ATOM 1054 C CA . VAL A 1 134 ? 7.820 6.236 -21.320 1.00 96.94 134 VAL A CA 1
ATOM 1055 C C . VAL A 1 134 ? 7.513 6.820 -19.951 1.00 96.94 134 VAL A C 1
ATOM 1057 O O . VAL A 1 134 ? 6.475 7.455 -19.776 1.00 96.94 134 VAL A O 1
ATOM 1060 N N . ALA A 1 135 ? 8.408 6.574 -19.006 1.00 96.94 135 ALA A N 1
ATOM 1061 C CA . ALA A 1 135 ? 8.301 6.955 -17.613 1.00 96.94 135 ALA A CA 1
ATOM 1062 C C . ALA A 1 135 ? 9.311 8.055 -17.293 1.00 96.94 135 ALA A C 1
ATOM 1064 O O . ALA A 1 135 ? 10.502 7.851 -17.518 1.00 96.94 135 ALA A O 1
ATOM 1065 N N . GLU A 1 136 ? 8.849 9.180 -16.749 1.00 97.12 136 GLU A N 1
ATOM 1066 C CA . GLU A 1 136 ? 9.708 10.200 -16.139 1.00 97.12 136 GLU A CA 1
ATOM 1067 C C . GLU A 1 136 ? 9.904 9.895 -14.640 1.00 97.12 136 GLU A C 1
ATOM 1069 O O . GLU A 1 136 ? 9.042 9.255 -14.030 1.00 97.12 136 GLU A O 1
ATOM 1074 N N . PRO A 1 137 ? 11.021 10.324 -14.029 1.00 96.75 137 PRO A N 1
ATOM 1075 C CA . PRO A 1 137 ? 11.192 10.260 -12.584 1.00 96.75 137 PRO A CA 1
ATOM 1076 C C . PRO A 1 137 ? 10.395 11.373 -11.888 1.00 96.75 137 PRO A C 1
ATOM 1078 O O . PRO A 1 137 ? 10.247 12.468 -12.437 1.00 96.75 137 PRO A O 1
ATOM 1081 N N . GLY A 1 138 ? 9.989 11.134 -10.638 1.00 83.00 138 GLY A N 1
ATOM 1082 C CA . GLY A 1 138 ? 9.281 12.127 -9.813 1.00 83.00 138 GLY A CA 1
ATOM 1083 C C . GLY A 1 138 ? 7.905 11.689 -9.357 1.00 83.00 138 GLY A C 1
ATOM 1084 O O . GLY A 1 138 ? 7.115 11.229 -10.203 1.00 83.00 138 GLY A O 1
#

Secondary structure (DSSP, 8-state):
--SS-GGGSS-SS-SSS-TTT-S-TT-TT--S---SSEEEEES-SS-TT-----EEEEGGGTEEEE-S--SSEEEEES---SS-----------SS----EEEEEEEEETTEEEEEEE-SS-EE-S--SSS--EE---

pLDDT: mean 94.55, std 6.43, range [60.75, 98.56]

Foldseek 3Di:
DVPDDPVPPQQPCPLPAGPVQAQCSNDNVGRDQALPDWDKAALCPPDPQPDGWDWDADPRRQDIDTDDPGHDMDTGGPDADPDDDDDDDDDDPDPDDFDKDWHWHPDDDSVDTDTDMFTRAWDWDPDCPPHTDTDHGD